Protein AF-A0A5E4AR18-F1 (afdb_monomer)

Solvent-accessible surface area (backbone atoms only — not comparable to full-atom values): 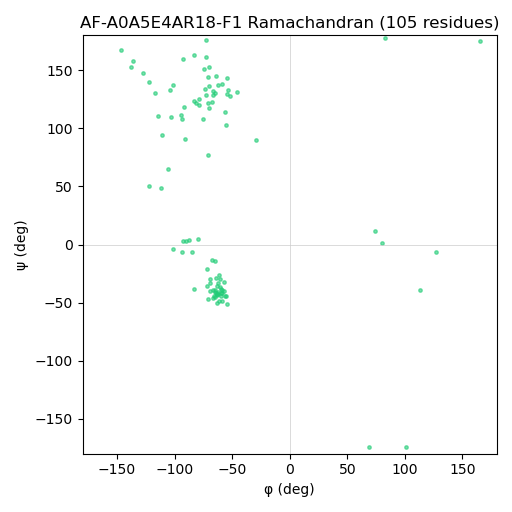7042 Å² total; per-residue (Å²): 123,46,53,69,54,53,53,50,50,51,53,58,75,53,58,90,62,75,87,89,66,94,82,87,86,85,85,92,77,71,57,35,72,52,44,57,80,71,49,58,59,89,82,88,24,46,53,75,61,46,50,25,69,63,18,35,45,37,32,55,38,75,69,28,67,66,44,56,50,49,37,50,73,71,71,47,79,90,76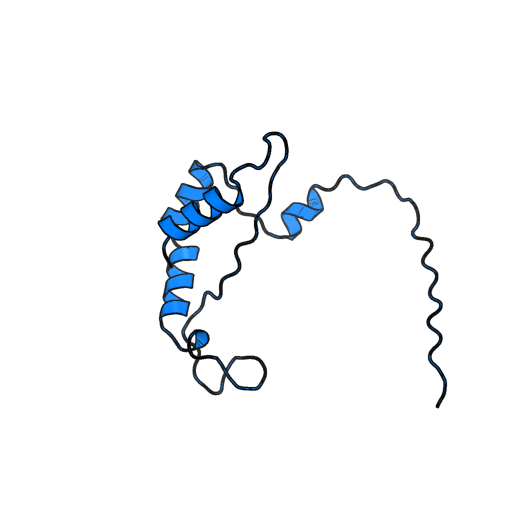,59,75,72,66,58,61,75,67,55,75,78,73,74,88,70,79,79,85,78,78,85,86,78,77,81,81,80,136

InterPro domains:
  IPR006879 Carbohydrate deacetylase YdjC-like [PF04794] (9-73)
  IPR006879 Carbohydrate deacetylase YdjC-like [PTHR31609] (1-84)
  IPR011330 Glycoside hydrolase/deacetylase, beta/alpha-barrel [SSF88713] (8-84)

Mean predicted aligned error: 11.02 Å

Radius of gyration: 20.99 Å; Cα contacts (8 Å, |Δi|>4): 68; chains: 1; bounding box: 48×36×54 Å

Structure (mmCIF, N/CA/C/O backbone):
data_AF-A0A5E4AR18-F1
#
_entry.id   AF-A0A5E4AR18-F1
#
loop_
_atom_site.group_PDB
_atom_site.id
_atom_site.type_symbol
_atom_site.label_atom_id
_atom_site.label_alt_id
_atom_site.label_comp_id
_atom_site.label_asym_id
_atom_site.label_entity_id
_atom_site.label_seq_id
_atom_site.pdbx_PDB_ins_code
_atom_site.Cartn_x
_atom_site.Cartn_y
_atom_site.Cartn_z
_atom_site.occupancy
_atom_site.B_iso_or_equiv
_atom_site.auth_seq_id
_atom_site.auth_comp_id
_atom_site.auth_asym_id
_atom_site.auth_atom_id
_atom_site.pdbx_PDB_model_num
ATOM 1 N N . MET A 1 1 ? 6.069 9.413 -1.176 1.00 83.81 1 MET A N 1
ATOM 2 C CA . MET A 1 1 ? 4.912 9.274 -0.247 1.00 83.81 1 MET A CA 1
ATOM 3 C C . MET A 1 1 ? 5.411 9.311 1.203 1.00 83.81 1 MET A C 1
ATOM 5 O O . MET A 1 1 ? 6.516 8.878 1.441 1.00 83.81 1 MET A O 1
ATOM 9 N N . SER A 1 2 ? 4.679 9.801 2.208 1.00 92.44 2 SER A N 1
ATOM 10 C CA . SER A 1 2 ? 5.168 9.759 3.609 1.00 92.44 2 SER A CA 1
ATOM 11 C C . SER A 1 2 ? 4.082 9.320 4.582 1.00 92.44 2 SER A C 1
ATOM 13 O O . SER A 1 2 ? 2.904 9.479 4.279 1.00 92.44 2 SER A O 1
ATOM 15 N N . ALA A 1 3 ? 4.465 8.815 5.760 1.00 92.06 3 ALA A N 1
ATOM 16 C CA . ALA A 1 3 ? 3.510 8.422 6.801 1.00 92.06 3 ALA A CA 1
ATOM 17 C C . ALA A 1 3 ? 2.576 9.584 7.180 1.00 92.06 3 ALA A C 1
ATOM 19 O O . ALA A 1 3 ? 1.363 9.419 7.211 1.00 92.06 3 ALA A O 1
ATOM 20 N N . HIS A 1 4 ? 3.130 10.790 7.348 1.00 94.06 4 HIS A N 1
ATOM 21 C CA . HIS A 1 4 ? 2.343 11.999 7.598 1.00 94.06 4 HIS A CA 1
ATOM 22 C C . HIS A 1 4 ? 1.333 12.287 6.477 1.00 94.06 4 HIS A C 1
ATOM 24 O O . HIS A 1 4 ? 0.188 12.629 6.753 1.00 94.06 4 HIS A O 1
ATOM 30 N N . ARG A 1 5 ? 1.729 12.109 5.207 1.00 93.69 5 ARG A N 1
ATOM 31 C CA . ARG A 1 5 ? 0.814 12.274 4.069 1.00 93.69 5 ARG A CA 1
ATOM 32 C C . ARG A 1 5 ? -0.286 11.215 4.041 1.00 93.69 5 ARG A C 1
ATOM 34 O O . ARG A 1 5 ? -1.412 11.568 3.722 1.00 93.69 5 ARG A O 1
ATOM 41 N N . VAL A 1 6 ? 0.021 9.961 4.382 1.00 94.12 6 VAL A N 1
ATOM 42 C CA . VAL A 1 6 ? -0.978 8.879 4.460 1.00 94.12 6 VAL A CA 1
ATOM 43 C C . VAL A 1 6 ? -2.015 9.188 5.541 1.00 94.12 6 VAL A C 1
ATOM 45 O O . VAL A 1 6 ? -3.209 9.181 5.262 1.00 94.12 6 VAL A O 1
ATOM 48 N N . LEU A 1 7 ? -1.564 9.538 6.746 1.00 93.75 7 LEU A N 1
ATOM 49 C CA . LEU A 1 7 ? -2.446 9.886 7.863 1.00 93.75 7 LEU A CA 1
ATOM 50 C C . LEU A 1 7 ? -3.276 11.138 7.565 1.00 93.75 7 LEU A C 1
ATOM 52 O O . LEU A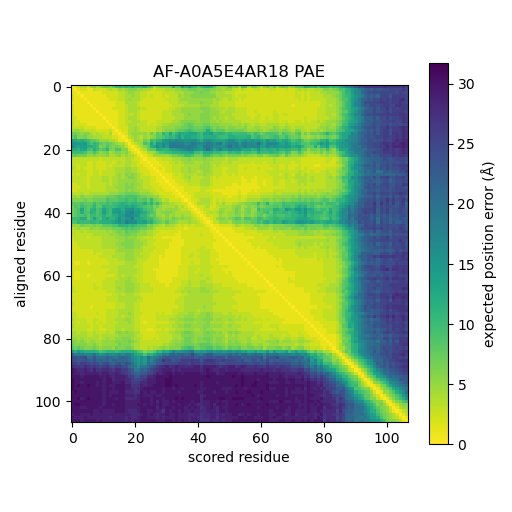 1 7 ? -4.477 11.163 7.813 1.00 93.75 7 LEU A O 1
ATOM 56 N N . GLY A 1 8 ? -2.655 12.160 6.971 1.00 93.75 8 GLY A N 1
ATOM 57 C CA . GLY A 1 8 ? -3.354 13.367 6.543 1.00 93.75 8 GLY A CA 1
ATOM 58 C C . GLY A 1 8 ? -4.416 13.084 5.479 1.00 93.75 8 GLY A C 1
A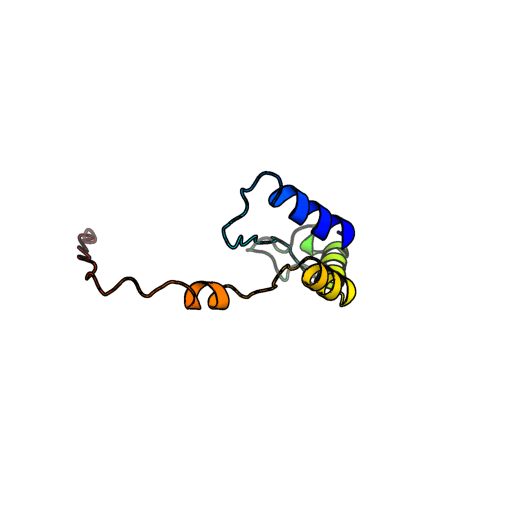TOM 59 O O . GLY A 1 8 ? -5.524 13.604 5.579 1.00 93.75 8 GLY A O 1
ATOM 60 N N . ALA A 1 9 ? -4.111 12.237 4.491 1.00 92.31 9 ALA A N 1
ATOM 61 C CA . ALA A 1 9 ? -5.074 11.828 3.471 1.00 92.31 9 ALA A CA 1
ATOM 62 C C . ALA A 1 9 ? -6.244 11.041 4.077 1.00 92.31 9 ALA A C 1
ATOM 64 O O . ALA A 1 9 ? -7.390 11.320 3.737 1.00 92.31 9 ALA A O 1
ATOM 65 N N . LEU A 1 10 ? -5.974 10.128 5.016 1.00 91.69 10 LEU A N 1
ATOM 66 C CA . LEU A 1 10 ? -7.015 9.397 5.738 1.00 91.69 10 LEU A CA 1
ATOM 67 C C . LEU A 1 10 ? -7.912 10.349 6.539 1.00 91.69 10 LEU A C 1
ATOM 69 O O . LEU A 1 10 ? -9.130 10.299 6.408 1.00 91.69 10 LEU A O 1
ATOM 73 N N . ALA A 1 11 ? -7.322 11.263 7.310 1.00 90.50 11 ALA A N 1
ATOM 74 C CA . ALA A 1 11 ? -8.077 12.246 8.082 1.00 90.50 11 ALA A CA 1
ATOM 75 C C . ALA A 1 11 ? -8.970 13.122 7.187 1.00 90.50 11 ALA A C 1
ATOM 77 O O . ALA A 1 11 ? -10.109 13.401 7.548 1.00 90.50 11 ALA A O 1
ATOM 78 N N . ARG A 1 12 ? -8.478 13.523 6.005 1.00 91.00 12 ARG A N 1
ATOM 79 C CA . ARG A 1 12 ? -9.268 14.282 5.023 1.00 91.00 12 ARG A CA 1
ATOM 80 C C . ARG A 1 12 ? -10.374 13.446 4.392 1.00 91.00 12 ARG A C 1
ATOM 82 O O . ARG A 1 12 ? -11.473 13.952 4.222 1.00 91.00 12 ARG A O 1
ATOM 89 N N . ALA A 1 13 ? -10.108 12.180 4.077 1.00 88.06 13 ALA A N 1
ATOM 90 C CA . ALA A 1 13 ? -11.113 11.277 3.520 1.00 88.06 13 ALA A CA 1
ATOM 91 C C . ALA A 1 13 ? -12.263 10.999 4.503 1.00 88.06 13 ALA A C 1
ATOM 93 O O . ALA A 1 13 ? -13.384 10.743 4.076 1.00 88.06 13 ALA A O 1
ATOM 94 N N . LEU A 1 14 ? -11.987 11.063 5.809 1.00 85.81 14 LEU A N 1
ATOM 95 C CA . LEU A 1 14 ? -12.973 10.850 6.870 1.00 85.81 14 LEU A CA 1
ATOM 96 C C . LEU A 1 14 ? -13.634 12.148 7.368 1.00 85.81 14 LEU A C 1
ATOM 98 O O . LEU A 1 14 ? -14.556 12.099 8.184 1.00 85.81 14 LEU A O 1
ATOM 102 N N . GLU A 1 15 ? -13.181 13.312 6.901 1.00 88.00 15 GLU A N 1
ATOM 103 C CA . GLU A 1 15 ? -13.700 14.607 7.334 1.00 88.00 15 GLU A CA 1
ATOM 104 C C . GLU A 1 15 ? -15.169 14.779 6.916 1.00 88.00 15 GLU A C 1
ATOM 106 O O . GLU A 1 15 ? -15.542 14.565 5.766 1.00 88.00 15 GLU A O 1
ATOM 111 N N . GLY A 1 16 ? -16.022 15.174 7.864 1.00 82.88 16 GLY A N 1
ATOM 112 C CA . GLY A 1 16 ? -17.446 15.406 7.610 1.00 82.88 16 GLY A CA 1
ATOM 113 C C . GLY A 1 16 ? -18.318 14.147 7.582 1.00 82.88 16 GLY A C 1
ATOM 114 O O . GLY A 1 16 ? -19.530 14.270 7.402 1.00 82.88 16 GLY A O 1
ATOM 115 N N . ILE A 1 17 ? -17.753 12.954 7.806 1.00 82.38 17 ILE A N 1
ATOM 116 C CA . ILE A 1 17 ? -18.554 11.734 7.937 1.00 82.38 17 ILE A CA 1
ATOM 117 C C . ILE A 1 17 ? -19.164 11.671 9.352 1.00 82.38 17 ILE A C 1
ATOM 119 O O . ILE A 1 17 ? -18.424 11.764 10.336 1.00 82.38 17 ILE A O 1
ATOM 123 N N . PRO A 1 18 ? -20.499 11.529 9.495 1.00 78.50 18 PRO A N 1
ATOM 124 C CA . PRO A 1 18 ? -21.155 11.505 10.799 1.00 78.50 18 PRO A CA 1
ATOM 125 C C . PRO A 1 18 ? -20.637 10.379 11.698 1.00 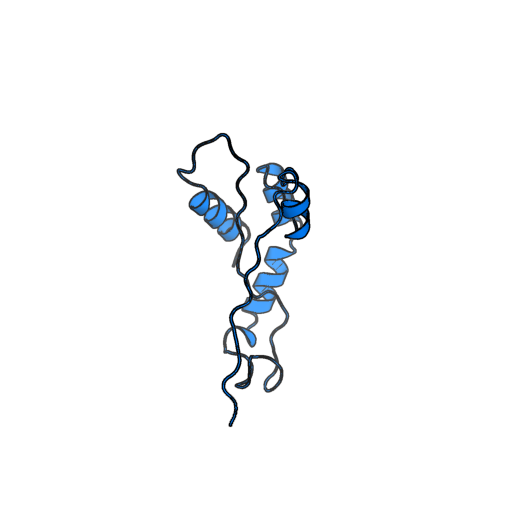78.50 18 PRO A C 1
ATOM 127 O O . PRO A 1 18 ? -20.488 9.234 11.266 1.00 78.50 18 PRO A O 1
ATOM 130 N N . ALA A 1 19 ? -20.431 10.689 12.978 1.00 73.50 19 ALA A N 1
ATOM 131 C CA . ALA A 1 19 ? -20.104 9.684 13.981 1.00 73.50 19 ALA A CA 1
ATOM 132 C C . ALA A 1 19 ? -21.265 8.685 14.156 1.00 73.50 19 ALA A C 1
ATOM 134 O O . ALA A 1 19 ? -22.435 9.063 14.093 1.00 73.50 19 ALA A O 1
ATOM 135 N N . GLY A 1 20 ? -20.943 7.413 14.411 1.00 73.38 20 GLY A N 1
ATOM 136 C CA . GLY A 1 20 ? -21.930 6.381 14.764 1.00 73.38 20 GLY A CA 1
ATOM 137 C C . GLY A 1 20 ? -21.892 5.105 13.922 1.00 73.38 20 GLY A C 1
ATOM 138 O O . GLY A 1 20 ? -22.582 4.152 14.268 1.00 73.38 20 GLY A O 1
ATOM 139 N N . HIS A 1 21 ? -21.075 5.049 12.866 1.00 69.56 21 HIS A N 1
ATOM 140 C CA . HIS A 1 21 ? -20.854 3.835 12.073 1.00 69.56 21 HIS A CA 1
ATOM 141 C C . HIS A 1 21 ? -19.360 3.537 11.944 1.00 69.56 21 HIS A C 1
ATOM 143 O O . HIS A 1 21 ? -18.537 4.451 11.904 1.00 69.56 21 HIS A O 1
ATOM 149 N N . ALA A 1 22 ? -19.011 2.250 11.876 1.00 76.88 22 ALA A N 1
ATOM 150 C CA . ALA A 1 22 ? -17.663 1.840 11.509 1.00 76.88 22 ALA A CA 1
ATOM 151 C C . ALA A 1 22 ? -17.422 2.210 10.040 1.00 76.88 22 ALA A C 1
ATOM 153 O O . ALA A 1 22 ? -18.182 1.797 9.164 1.00 76.88 22 ALA A O 1
ATOM 154 N N . LEU A 1 23 ? -16.386 3.007 9.789 1.00 85.75 23 LEU A N 1
ATOM 155 C CA . LEU A 1 23 ? -15.992 3.430 8.451 1.00 85.75 23 LEU A CA 1
ATOM 156 C C . LEU A 1 23 ? -14.803 2.601 7.992 1.00 85.75 23 LEU A C 1
ATOM 158 O O . LEU A 1 23 ? -13.860 2.371 8.750 1.00 85.75 23 LEU A O 1
ATOM 162 N N . THR A 1 24 ? -14.845 2.186 6.735 1.00 88.94 24 THR A N 1
ATOM 163 C CA . THR A 1 24 ? -13.739 1.501 6.076 1.00 88.94 24 THR A CA 1
ATOM 164 C C . THR A 1 24 ? -13.263 2.373 4.928 1.00 88.94 24 THR A C 1
ATOM 166 O O . THR A 1 24 ? -14.070 2.839 4.127 1.00 88.94 24 THR A O 1
ATOM 169 N N . ALA A 1 25 ? -11.953 2.593 4.856 1.00 90.00 25 ALA A N 1
ATOM 170 C CA . ALA A 1 25 ? -11.302 3.271 3.747 1.00 90.00 25 ALA A CA 1
ATOM 171 C C . ALA A 1 25 ? -10.246 2.341 3.144 1.00 90.00 25 ALA A C 1
ATOM 173 O O . ALA A 1 25 ? -9.527 1.659 3.874 1.00 90.00 25 ALA A O 1
ATOM 174 N N . GLU A 1 26 ? -10.150 2.336 1.818 1.00 92.31 26 GLU A N 1
ATOM 175 C CA . GLU A 1 26 ? -9.121 1.618 1.071 1.00 92.31 26 GLU A CA 1
ATOM 176 C C . GLU A 1 26 ? -8.071 2.611 0.563 1.00 92.31 26 GLU A C 1
ATOM 178 O O . GLU A 1 26 ? -8.402 3.661 0.009 1.00 92.31 26 GLU A O 1
ATOM 183 N N . LEU A 1 27 ? -6.793 2.284 0.761 1.00 91.69 27 LEU A N 1
ATOM 184 C CA . LEU A 1 27 ? -5.674 3.056 0.232 1.00 91.69 27 LEU A CA 1
ATOM 185 C C . LEU A 1 27 ? -5.097 2.337 -0.987 1.00 91.69 27 LEU A C 1
ATOM 187 O O . LEU A 1 27 ? -4.431 1.313 -0.849 1.00 91.69 27 LEU A O 1
ATOM 191 N N . MET A 1 28 ? -5.295 2.916 -2.168 1.00 92.88 28 MET A N 1
ATOM 192 C CA . MET A 1 28 ? -4.681 2.431 -3.402 1.00 92.88 28 MET A CA 1
ATOM 193 C C . MET A 1 28 ? -3.220 2.892 -3.472 1.00 92.88 28 MET A C 1
ATOM 195 O O . MET A 1 28 ? -2.942 4.091 -3.465 1.00 92.88 28 MET A O 1
ATOM 199 N N . ALA A 1 29 ? -2.288 1.943 -3.541 1.00 93.31 29 ALA A N 1
ATOM 200 C CA . ALA A 1 29 ? -0.852 2.187 -3.672 1.00 93.31 29 ALA A CA 1
ATOM 201 C C . ALA A 1 29 ? -0.201 1.083 -4.517 1.00 93.31 29 ALA A C 1
ATOM 203 O O . ALA A 1 29 ? -0.797 0.027 -4.738 1.00 93.31 29 ALA A O 1
ATOM 204 N N . HIS A 1 30 ? 1.042 1.293 -4.949 1.00 93.56 30 HIS A N 1
ATOM 205 C CA . HIS A 1 30 ? 1.781 0.335 -5.773 1.00 93.56 30 HIS A CA 1
ATOM 206 C C . HIS A 1 30 ? 3.109 -0.089 -5.121 1.00 93.56 30 HIS A C 1
ATOM 208 O O . HIS A 1 30 ? 4.146 -0.068 -5.789 1.00 93.56 30 HIS A O 1
ATOM 214 N N . PRO A 1 31 ? 3.134 -0.517 -3.844 1.00 95.38 31 PRO A N 1
ATOM 215 C CA . PRO A 1 31 ? 4.381 -0.822 -3.156 1.00 95.38 31 PRO A CA 1
ATOM 216 C C . PRO A 1 31 ? 5.139 -1.973 -3.826 1.00 95.38 31 PRO A C 1
ATOM 218 O O . PRO A 1 31 ? 4.564 -2.995 -4.204 1.00 95.38 31 PRO A O 1
ATOM 221 N N . GLY A 1 32 ? 6.456 -1.833 -3.953 1.00 95.62 32 GLY A N 1
ATOM 222 C CA . GLY A 1 32 ? 7.312 -2.911 -4.444 1.00 95.62 32 GLY A CA 1
ATOM 223 C C . GLY A 1 32 ? 8.706 -2.447 -4.845 1.00 95.62 32 GLY A C 1
ATOM 224 O O . GLY A 1 32 ? 9.008 -1.261 -4.847 1.00 95.62 32 GLY A O 1
ATOM 225 N N . TYR A 1 33 ? 9.574 -3.387 -5.211 1.00 95.94 33 TYR A N 1
ATOM 226 C CA . TYR A 1 33 ? 10.865 -3.051 -5.818 1.00 95.94 33 TYR A CA 1
ATOM 227 C C . TYR A 1 33 ? 10.677 -2.490 -7.236 1.00 95.94 33 TYR A C 1
ATOM 229 O O . TYR A 1 33 ? 9.693 -2.850 -7.890 1.00 95.94 33 TYR A O 1
ATOM 237 N N . PRO A 1 34 ? 11.593 -1.640 -7.736 1.00 95.81 34 PRO A N 1
ATOM 238 C CA . PRO A 1 34 ? 11.543 -1.177 -9.117 1.00 95.81 34 PRO A CA 1
ATOM 239 C C . PRO A 1 34 ? 11.478 -2.359 -10.088 1.00 95.81 34 PRO A C 1
ATOM 241 O O . PRO A 1 34 ? 12.214 -3.336 -9.946 1.00 95.81 34 PRO A O 1
ATOM 244 N N . SER A 1 35 ? 10.572 -2.276 -11.053 1.00 94.06 35 SER A N 1
ATOM 245 C CA . SER A 1 35 ? 10.440 -3.269 -12.118 1.00 94.06 35 SER A CA 1
ATOM 246 C C . SER A 1 35 ? 11.578 -3.107 -13.125 1.00 94.06 35 SER A C 1
ATOM 248 O O . SER A 1 35 ? 12.084 -2.002 -13.322 1.00 94.06 35 SER A O 1
ATOM 250 N N . VAL A 1 36 ? 11.973 -4.203 -13.772 1.00 92.75 36 VAL A N 1
ATOM 251 C CA . VAL A 1 36 ? 13.021 -4.208 -14.801 1.00 92.75 36 VAL A CA 1
ATOM 252 C C . VAL A 1 36 ? 12.377 -4.587 -16.134 1.00 92.75 36 VAL A C 1
ATOM 254 O O . VAL A 1 36 ? 11.964 -5.739 -16.284 1.00 92.75 36 VAL A O 1
ATOM 257 N N . PRO A 1 37 ? 12.274 -3.659 -17.104 1.00 90.94 37 PRO A N 1
ATOM 258 C CA . PRO A 1 37 ? 11.743 -3.975 -18.426 1.00 90.94 37 PRO A CA 1
ATOM 259 C C . PRO A 1 37 ? 12.492 -5.151 -19.084 1.00 90.94 37 PRO A C 1
ATOM 261 O O . PRO A 1 37 ? 13.711 -5.255 -18.930 1.00 90.94 37 PRO A O 1
ATOM 264 N N . PRO A 1 38 ? 11.801 -6.037 -19.826 1.00 90.25 38 PRO A N 1
ATOM 265 C CA . PRO A 1 38 ? 10.376 -5.982 -20.171 1.00 90.25 38 PRO A CA 1
ATOM 266 C C . PRO A 1 38 ? 9.451 -6.628 -19.122 1.00 90.25 38 PRO A C 1
ATOM 268 O O . PRO A 1 38 ? 8.252 -6.737 -19.356 1.00 90.25 38 PRO A O 1
ATOM 271 N N . ALA A 1 39 ? 9.979 -7.097 -17.987 1.00 85.69 39 ALA A N 1
ATOM 272 C CA . ALA A 1 39 ? 9.186 -7.815 -16.997 1.00 85.69 39 ALA A CA 1
ATOM 273 C C . ALA A 1 39 ? 8.253 -6.875 -16.213 1.00 85.69 39 ALA A C 1
ATOM 275 O O . ALA A 1 39 ? 8.674 -5.841 -15.689 1.00 85.69 39 ALA A O 1
ATOM 276 N N . GLY A 1 40 ? 6.993 -7.290 -16.077 1.00 84.50 40 GLY A N 1
ATOM 277 C CA . GLY A 1 40 ? 5.943 -6.540 -15.389 1.00 84.50 40 GLY A CA 1
ATOM 278 C C . GLY A 1 40 ? 5.002 -5.804 -16.345 1.00 84.50 40 GLY A C 1
ATOM 279 O O . GLY A 1 40 ? 5.072 -5.961 -17.561 1.00 84.50 40 GLY A O 1
ATOM 280 N N . GLY A 1 41 ? 4.098 -5.007 -15.775 1.00 82.00 41 GLY A N 1
ATOM 281 C CA . GLY A 1 41 ? 3.053 -4.314 -16.529 1.00 82.00 41 GLY A CA 1
ATOM 282 C C . GLY A 1 41 ? 1.989 -5.244 -17.120 1.00 82.00 41 GLY A C 1
ATOM 283 O O . GLY A 1 41 ? 1.972 -6.449 -16.871 1.00 82.00 41 GLY A O 1
ATOM 284 N N . CYS A 1 42 ? 1.086 -4.663 -17.908 1.00 84.56 42 CYS A N 1
ATOM 285 C CA . CYS A 1 42 ? -0.072 -5.348 -18.491 1.00 84.56 42 CYS A CA 1
ATOM 286 C C . CYS A 1 42 ? 0.053 -5.473 -20.022 1.00 84.56 42 CYS A C 1
ATOM 288 O O . CYS A 1 42 ? -0.870 -5.118 -20.746 1.00 84.56 42 CYS A O 1
ATOM 290 N N . GLY A 1 43 ? 1.209 -5.937 -20.512 1.00 84.69 43 GLY A N 1
ATOM 291 C CA . GLY A 1 43 ? 1.473 -6.184 -21.941 1.00 84.69 43 GLY A CA 1
ATOM 292 C C . GLY A 1 43 ? 2.522 -5.261 -22.568 1.00 84.69 43 GLY A C 1
ATOM 293 O O . GLY A 1 43 ? 3.377 -5.739 -23.301 1.00 84.69 43 GLY A O 1
ATOM 294 N N . GLU A 1 44 ? 2.532 -3.979 -22.199 1.00 87.69 44 GLU A N 1
ATOM 295 C CA . GLU A 1 44 ? 3.487 -2.976 -22.719 1.00 87.69 44 GLU A CA 1
ATOM 296 C C . GLU A 1 44 ? 4.777 -2.861 -21.882 1.00 87.69 44 GLU A C 1
ATOM 298 O O . GLU A 1 44 ? 5.644 -2.028 -22.143 1.00 87.69 44 GLU A O 1
ATOM 303 N N . GLY A 1 45 ? 4.908 -3.695 -20.847 1.00 90.38 45 GLY A N 1
ATOM 304 C CA . GLY A 1 45 ? 5.929 -3.547 -19.814 1.00 90.38 45 GLY A CA 1
ATOM 305 C C . GLY A 1 45 ? 5.534 -2.546 -18.715 1.00 90.38 45 GLY A C 1
ATOM 306 O O . GLY A 1 45 ? 4.440 -1.973 -18.735 1.00 90.38 45 GLY A O 1
ATOM 307 N N . PRO A 1 46 ? 6.387 -2.376 -17.690 1.00 93.94 46 PRO A N 1
ATOM 308 C CA . PRO A 1 46 ? 6.135 -1.466 -16.575 1.00 93.94 46 PRO A CA 1
ATOM 309 C C . PRO A 1 46 ? 6.234 0.008 -16.998 1.00 93.94 46 PRO A C 1
ATOM 311 O O . PRO A 1 46 ? 7.097 0.383 -17.789 1.00 93.94 46 PRO A O 1
ATOM 314 N N . ASP A 1 47 ? 5.392 0.863 -16.414 1.00 93.81 47 ASP A N 1
ATOM 315 C CA . ASP A 1 47 ? 5.470 2.312 -16.617 1.00 93.81 47 ASP A CA 1
ATOM 316 C C . ASP A 1 47 ? 6.679 2.948 -15.893 1.00 93.81 47 ASP A C 1
ATOM 318 O O . ASP A 1 47 ? 7.432 2.298 -15.155 1.00 93.81 47 ASP A O 1
ATOM 322 N N . ALA A 1 48 ? 6.878 4.256 -16.099 1.00 95.19 48 ALA A N 1
ATOM 323 C CA . ALA A 1 48 ? 7.993 4.992 -15.502 1.00 95.19 48 ALA A CA 1
ATOM 324 C C . ALA A 1 48 ? 7.964 4.964 -13.964 1.00 95.19 48 ALA A C 1
ATOM 326 O O . ALA A 1 48 ? 9.016 4.865 -13.332 1.00 95.19 48 ALA A O 1
ATOM 327 N N . PHE A 1 49 ? 6.773 5.011 -13.356 1.00 94.69 49 PHE A N 1
ATOM 328 C CA . PHE A 1 49 ? 6.629 4.924 -11.905 1.00 94.69 49 PHE A CA 1
ATOM 329 C C . PHE A 1 49 ? 7.037 3.539 -11.393 1.00 94.69 49 PHE A C 1
ATOM 331 O O . PHE A 1 49 ? 7.820 3.431 -10.447 1.00 94.69 49 PHE A O 1
ATOM 338 N N . SER A 1 50 ? 6.575 2.482 -12.058 1.00 94.38 50 SER A N 1
ATOM 339 C CA . SER A 1 50 ? 6.867 1.088 -11.731 1.00 94.38 50 SER A CA 1
ATOM 340 C C . SER A 1 50 ? 8.357 0.768 -11.809 1.00 94.38 50 SER A C 1
ATOM 342 O O . SER A 1 50 ? 8.826 -0.094 -11.066 1.00 94.38 50 SER A O 1
ATOM 344 N N . CYS A 1 51 ? 9.100 1.462 -12.676 1.00 95.56 51 CYS A N 1
ATOM 345 C CA . CYS A 1 51 ? 10.559 1.370 -12.809 1.00 95.56 51 CYS A CA 1
ATOM 346 C C . CYS A 1 51 ? 11.332 2.274 -11.831 1.00 95.56 51 CYS A C 1
ATOM 348 O O . CYS A 1 51 ? 12.562 2.230 -11.788 1.00 95.56 51 CYS A O 1
ATOM 350 N N . SER A 1 52 ? 10.647 3.124 -11.067 1.00 96.56 52 SER A N 1
ATOM 351 C CA . SER A 1 52 ? 11.285 4.123 -10.211 1.00 96.56 52 SER A CA 1
ATOM 352 C C . SER A 1 52 ? 11.512 3.626 -8.782 1.00 96.56 52 SER A C 1
ATOM 354 O O . SER A 1 52 ? 10.829 2.733 -8.275 1.00 96.56 52 SER A O 1
ATOM 356 N N . TRP A 1 53 ? 12.439 4.277 -8.079 1.00 97.31 53 TRP A N 1
ATOM 357 C CA . TRP A 1 53 ? 12.651 4.074 -6.644 1.00 97.31 53 TRP A CA 1
ATOM 358 C C . TRP A 1 53 ? 11.486 4.562 -5.774 1.00 97.31 53 TRP A C 1
ATOM 360 O O . TRP A 1 53 ? 11.405 4.166 -4.609 1.00 97.31 53 TRP A O 1
ATOM 370 N N . GLU A 1 54 ? 10.555 5.348 -6.325 1.00 96.81 54 GLU A N 1
ATOM 371 C CA . GLU A 1 54 ? 9.350 5.774 -5.607 1.00 96.81 54 GLU A CA 1
ATOM 372 C C . GLU A 1 54 ? 8.474 4.576 -5.232 1.00 96.81 54 GLU A C 1
ATOM 374 O O . GLU A 1 54 ? 7.907 4.541 -4.140 1.00 96.81 54 GLU A O 1
ATOM 379 N N . ARG A 1 55 ? 8.462 3.532 -6.065 1.00 96.19 55 ARG A N 1
ATOM 380 C CA . ARG A 1 55 ? 7.769 2.276 -5.772 1.00 96.19 55 ARG A CA 1
ATOM 381 C C . ARG A 1 55 ? 8.298 1.595 -4.498 1.00 96.19 55 ARG A C 1
ATOM 383 O O . ARG A 1 55 ? 7.527 1.130 -3.651 1.00 96.19 55 ARG A O 1
ATOM 390 N N . LEU A 1 56 ? 9.625 1.587 -4.320 1.00 97.81 56 LEU A N 1
ATOM 391 C CA . LEU A 1 56 ? 10.269 1.043 -3.115 1.00 97.81 56 LEU A CA 1
ATOM 392 C C . LEU A 1 56 ? 10.043 1.956 -1.913 1.00 97.81 56 LEU A C 1
ATOM 394 O O . LEU A 1 56 ? 9.902 1.490 -0.780 1.00 97.81 56 LEU A O 1
ATOM 398 N N . HIS A 1 57 ? 10.030 3.261 -2.149 1.00 97.69 57 HIS A N 1
ATOM 399 C CA . HIS A 1 57 ? 9.719 4.235 -1.124 1.00 97.69 57 HIS A CA 1
ATOM 400 C C . HIS A 1 57 ? 8.290 4.050 -0.587 1.00 97.69 57 HIS A C 1
ATOM 402 O O . HIS A 1 57 ? 8.118 4.066 0.634 1.00 97.69 57 HIS A O 1
ATOM 408 N N . GLU A 1 58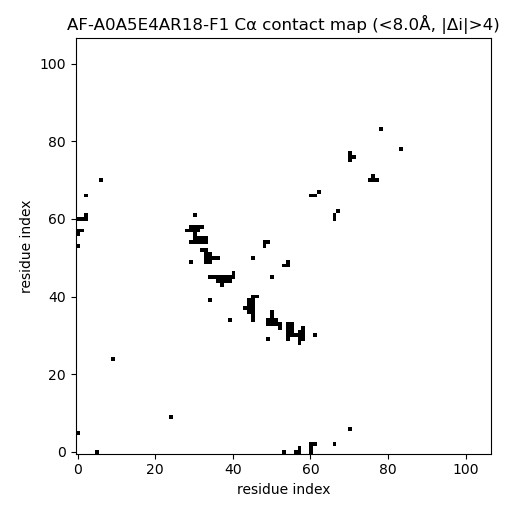 ? 7.299 3.769 -1.443 1.00 97.25 58 GLU A N 1
ATOM 409 C CA . GLU A 1 58 ? 5.948 3.406 -0.998 1.00 97.25 58 GLU A CA 1
ATOM 410 C C . GLU A 1 58 ? 5.947 2.163 -0.113 1.00 97.25 58 GLU A C 1
ATOM 412 O O . GLU A 1 58 ? 5.397 2.208 0.988 1.00 97.25 58 GLU A O 1
ATOM 417 N N . LEU A 1 59 ? 6.626 1.093 -0.543 1.00 97.56 59 LEU A N 1
ATOM 418 C CA . LEU A 1 59 ? 6.751 -0.133 0.249 1.00 97.56 59 LEU A CA 1
ATOM 419 C C . LEU A 1 59 ? 7.308 0.165 1.645 1.00 97.56 59 LEU A C 1
ATOM 421 O O . LEU A 1 59 ? 6.689 -0.196 2.641 1.00 97.56 59 LEU A O 1
ATOM 425 N N . ARG A 1 60 ? 8.434 0.885 1.725 1.00 97.94 60 ARG A N 1
ATOM 426 C CA . ARG A 1 60 ? 9.089 1.216 3.002 1.00 97.94 60 ARG A CA 1
ATOM 427 C C . ARG A 1 60 ? 8.190 2.018 3.938 1.00 97.94 60 ARG A C 1
ATOM 429 O O . ARG A 1 60 ? 8.237 1.798 5.144 1.00 97.94 60 ARG A O 1
ATOM 436 N N . VAL A 1 61 ? 7.406 2.950 3.401 1.00 97.25 61 VAL A N 1
ATOM 437 C CA . VAL A 1 61 ? 6.480 3.773 4.191 1.00 97.25 61 VAL A CA 1
ATOM 438 C C . VAL A 1 61 ? 5.309 2.936 4.696 1.00 97.25 61 VAL A C 1
ATOM 440 O O . VAL A 1 61 ? 4.992 3.012 5.882 1.00 97.25 61 VAL A O 1
ATOM 443 N N . LEU A 1 62 ? 4.695 2.122 3.832 1.00 96.50 62 LEU A N 1
ATOM 444 C CA . LEU A 1 62 ? 3.522 1.313 4.183 1.00 96.50 62 LEU A CA 1
ATOM 445 C C . LEU A 1 62 ? 3.856 0.181 5.159 1.00 96.50 62 LEU A C 1
ATOM 447 O O . LEU A 1 62 ? 3.021 -0.177 5.985 1.00 96.50 62 LEU A O 1
ATOM 451 N N . THR A 1 63 ? 5.082 -0.343 5.121 1.00 96.12 63 THR A N 1
ATOM 452 C CA . THR A 1 63 ? 5.545 -1.372 6.064 1.00 96.12 63 THR A CA 1
ATOM 453 C C . THR A 1 63 ? 6.256 -0.798 7.291 1.00 96.12 63 THR A C 1
ATOM 455 O O . THR A 1 63 ? 6.780 -1.563 8.102 1.00 96.12 63 THR A O 1
ATOM 458 N N . ALA A 1 64 ? 6.334 0.529 7.441 1.00 96.81 64 ALA A N 1
ATOM 459 C CA . ALA A 1 64 ? 7.030 1.143 8.566 1.00 96.81 64 ALA A CA 1
ATOM 460 C C . ALA A 1 64 ? 6.294 0.847 9.890 1.00 96.81 64 ALA A C 1
ATOM 462 O O . ALA A 1 64 ? 5.103 1.155 10.010 1.00 96.81 64 ALA A O 1
ATOM 463 N N . PRO A 1 65 ? 6.986 0.341 10.931 1.00 96.00 65 PRO A N 1
ATOM 464 C CA . PRO A 1 65 ? 6.368 0.104 12.237 1.00 96.00 65 PRO A CA 1
ATOM 465 C C . PRO A 1 65 ? 5.746 1.364 12.846 1.00 96.00 65 PRO A C 1
ATOM 467 O O . PRO A 1 65 ? 4.727 1.287 13.525 1.00 96.00 65 PRO A O 1
ATOM 470 N N . THR A 1 66 ? 6.332 2.530 12.566 1.00 95.25 66 THR A N 1
ATOM 471 C CA . THR A 1 66 ? 5.842 3.831 13.032 1.00 95.25 66 THR A CA 1
ATOM 472 C C . THR A 1 66 ? 4.475 4.180 12.452 1.00 95.25 66 THR A C 1
ATOM 474 O O . THR A 1 66 ? 3.617 4.647 13.193 1.00 95.25 66 THR A O 1
ATOM 477 N N . LEU A 1 67 ? 4.234 3.904 11.165 1.00 95.62 67 LEU A N 1
ATOM 478 C CA . LEU A 1 67 ? 2.924 4.125 10.548 1.00 95.62 67 LEU A CA 1
ATOM 479 C C . LEU A 1 67 ? 1.871 3.204 11.173 1.00 95.62 67 LEU A C 1
ATOM 481 O O . LEU A 1 67 ? 0.795 3.665 11.542 1.00 95.62 67 LEU A O 1
ATOM 485 N N . ARG A 1 68 ? 2.202 1.920 11.355 1.00 95.44 68 ARG A N 1
ATOM 486 C CA . ARG A 1 68 ? 1.306 0.955 12.009 1.00 95.44 68 ARG A CA 1
ATOM 487 C C . ARG A 1 68 ? 0.962 1.367 13.442 1.00 95.44 68 ARG A C 1
ATOM 489 O O . ARG A 1 68 ? -0.197 1.271 13.833 1.00 95.44 68 ARG A O 1
ATOM 496 N N . ALA A 1 69 ? 1.955 1.803 14.216 1.00 95.38 69 ALA A N 1
ATOM 497 C CA . ALA A 1 69 ? 1.748 2.255 15.587 1.00 95.38 69 ALA A CA 1
ATOM 498 C C . ALA A 1 69 ? 0.849 3.495 15.639 1.00 95.38 69 ALA A C 1
ATOM 500 O O . ALA A 1 69 ? -0.079 3.526 16.441 1.00 95.38 69 ALA A O 1
ATOM 501 N N . GLN A 1 70 ? 1.076 4.468 14.752 1.00 96.06 70 GLN A N 1
ATOM 502 C CA . GLN A 1 70 ? 0.271 5.685 14.707 1.00 96.06 70 GLN A CA 1
ATOM 503 C C . GLN A 1 70 ? -1.181 5.399 14.307 1.00 96.06 70 GLN A C 1
ATOM 505 O O . GLN A 1 70 ? -2.092 5.867 14.976 1.00 96.06 70 GLN A O 1
ATOM 510 N N . LEU A 1 71 ? -1.412 4.561 13.290 1.00 94.81 71 LEU A N 1
ATOM 511 C CA . LEU A 1 71 ? -2.768 4.145 12.910 1.00 94.81 71 LEU A CA 1
ATOM 512 C C . LEU A 1 71 ? -3.510 3.500 14.090 1.00 94.81 71 LEU A C 1
ATOM 514 O O . LEU A 1 71 ? -4.657 3.844 14.357 1.00 94.81 71 LEU A O 1
ATOM 518 N N . ALA A 1 72 ? -2.843 2.618 14.841 1.00 94.19 72 ALA A N 1
ATOM 519 C CA . ALA A 1 72 ? -3.435 2.001 16.026 1.00 94.19 72 ALA A CA 1
ATOM 520 C C . ALA A 1 72 ? -3.729 3.020 17.144 1.00 94.19 72 ALA A C 1
ATOM 522 O O . ALA A 1 72 ? -4.768 2.923 17.795 1.00 94.19 72 ALA A O 1
ATOM 523 N N . GLN A 1 73 ? -2.840 3.997 17.360 1.00 94.81 73 GLN A N 1
ATOM 524 C CA . GLN A 1 73 ? -3.052 5.094 18.315 1.00 94.81 73 GLN A CA 1
ATOM 525 C C . GLN A 1 73 ? -4.245 5.974 17.928 1.00 94.81 73 GLN A C 1
ATOM 527 O O . GLN A 1 73 ? -4.995 6.396 18.805 1.00 94.81 73 GLN A O 1
ATOM 532 N N . ASP A 1 74 ? -4.461 6.176 16.629 1.00 91.94 74 ASP A N 1
ATOM 533 C CA . ASP A 1 74 ? -5.578 6.950 16.083 1.00 91.94 74 ASP A CA 1
ATOM 534 C C . ASP A 1 74 ? -6.897 6.142 16.051 1.00 91.94 74 ASP A C 1
ATOM 536 O O . ASP A 1 74 ? -7.909 6.606 15.527 1.00 91.94 74 ASP A O 1
ATOM 540 N N . GLY A 1 75 ? -6.908 4.920 16.599 1.00 91.12 75 GLY A N 1
ATOM 541 C CA . GLY A 1 75 ? -8.079 4.039 16.620 1.00 91.12 75 GLY A CA 1
ATOM 542 C C . GLY A 1 75 ? -8.401 3.395 15.269 1.00 91.12 75 GLY A C 1
ATOM 543 O O . GLY A 1 75 ? -9.462 2.787 15.113 1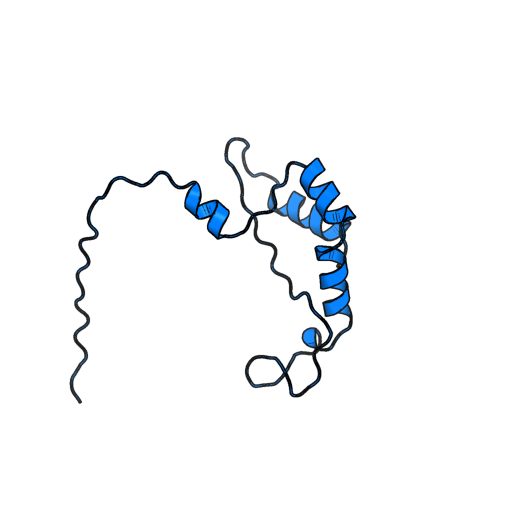.00 91.12 75 GLY A O 1
ATOM 544 N N . VAL A 1 76 ? -7.495 3.496 14.293 1.00 92.12 76 VAL A N 1
ATOM 545 C CA . VAL A 1 76 ? -7.651 2.896 12.968 1.00 92.12 76 VAL A CA 1
ATOM 546 C C . VAL A 1 76 ? -7.255 1.425 13.028 1.00 92.12 76 VAL A C 1
ATOM 548 O O . VAL A 1 76 ? -6.121 1.066 13.352 1.00 92.12 76 VAL A O 1
ATOM 551 N N . GLN A 1 77 ? -8.196 0.556 12.670 1.00 91.50 77 GLN A N 1
ATOM 552 C CA . GLN A 1 77 ? -7.943 -0.873 12.532 1.00 91.50 77 GLN A CA 1
ATOM 553 C C . GLN A 1 77 ? -7.549 -1.196 11.091 1.00 91.50 77 GLN A C 1
ATOM 555 O O . GLN A 1 77 ? -8.334 -1.010 10.165 1.00 91.50 77 GLN A O 1
ATOM 560 N N . LEU A 1 78 ? -6.335 -1.716 10.910 1.00 92.50 78 LEU A N 1
ATOM 561 C CA . LEU A 1 78 ? -5.949 -2.359 9.658 1.00 92.50 78 LEU A CA 1
ATOM 562 C C . LEU A 1 78 ? -6.654 -3.712 9.565 1.00 92.50 78 LEU A C 1
ATOM 564 O O . LEU A 1 78 ? -6.573 -4.510 10.498 1.00 92.50 78 LEU A O 1
ATOM 568 N N . CYS A 1 79 ? -7.328 -3.957 8.448 1.00 90.69 79 CYS A N 1
ATOM 569 C CA . CYS A 1 79 ? -8.066 -5.186 8.192 1.00 90.69 79 CYS A CA 1
ATOM 570 C C . CYS A 1 79 ? -7.849 -5.658 6.753 1.00 90.69 79 CYS A C 1
ATOM 572 O O . CYS A 1 79 ? -7.550 -4.857 5.863 1.00 90.69 79 CYS A O 1
ATOM 574 N N . ALA A 1 80 ? -7.975 -6.966 6.546 1.00 91.31 80 ALA A N 1
ATOM 575 C CA . ALA A 1 80 ? -8.141 -7.555 5.228 1.00 91.31 80 ALA A CA 1
ATOM 576 C C . ALA A 1 80 ? -9.617 -7.487 4.811 1.00 91.31 80 ALA A C 1
ATOM 578 O O . ALA A 1 80 ? -10.508 -7.313 5.644 1.00 91.31 80 ALA A O 1
ATOM 579 N N . LEU A 1 81 ? -9.887 -7.666 3.518 1.00 88.38 81 LEU A N 1
ATOM 580 C CA . LEU A 1 81 ? -11.258 -7.692 3.003 1.00 88.38 81 LEU A CA 1
ATOM 581 C C . LEU A 1 81 ? -12.110 -8.776 3.696 1.00 88.38 81 LEU A C 1
ATOM 583 O O . LEU A 1 81 ? -13.239 -8.50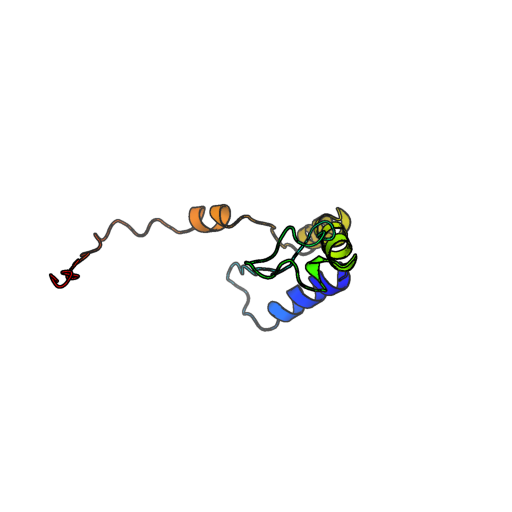4 4.097 1.00 88.38 81 LEU A O 1
ATOM 587 N N . ASP A 1 82 ? -11.531 -9.954 3.946 1.00 89.38 82 ASP A N 1
ATOM 588 C CA . ASP A 1 82 ? -12.200 -11.088 4.605 1.00 89.38 82 ASP A CA 1
ATOM 589 C C . ASP A 1 82 ? -12.678 -10.773 6.043 1.00 89.38 82 ASP A C 1
ATOM 591 O O . ASP A 1 82 ? -13.663 -11.342 6.534 1.00 89.38 82 ASP A O 1
ATOM 595 N N . ASP A 1 83 ? -12.023 -9.825 6.725 1.00 88.06 83 ASP A N 1
ATOM 596 C CA . ASP A 1 83 ? -12.405 -9.387 8.075 1.00 88.06 83 ASP A CA 1
ATOM 597 C C . ASP A 1 83 ? -13.706 -8.560 8.071 1.00 88.06 83 ASP A C 1
ATOM 599 O O . ASP A 1 83 ? -14.368 -8.422 9.109 1.00 88.06 83 ASP A O 1
ATOM 603 N N . LEU A 1 84 ? -14.075 -7.990 6.918 1.00 83.38 84 LEU A N 1
ATOM 604 C CA . LEU A 1 84 ? -15.282 -7.178 6.744 1.00 83.38 84 LEU A CA 1
ATOM 605 C C . LEU A 1 84 ? -16.517 -8.051 6.495 1.00 83.38 84 LEU A C 1
ATOM 607 O O . LEU A 1 84 ? -17.589 -7.772 7.039 1.00 83.38 84 LEU A O 1
ATOM 611 N N . ASP A 1 85 ? -16.368 -9.136 5.734 1.00 73.06 85 ASP A N 1
ATOM 612 C CA . ASP A 1 85 ? -17.472 -10.042 5.389 1.00 73.06 85 ASP A CA 1
ATOM 613 C C . ASP A 1 85 ? -17.973 -10.843 6.594 1.00 73.06 85 ASP A C 1
ATOM 615 O O . ASP A 1 85 ? -19.176 -11.065 6.753 1.00 73.06 85 ASP A O 1
ATOM 619 N N . SER A 1 86 ? -17.069 -11.184 7.512 1.00 60.66 86 SER A N 1
ATOM 620 C CA . SER A 1 86 ? -17.382 -11.915 8.747 1.00 60.66 86 SER A CA 1
ATOM 621 C C . SER A 1 86 ? -18.295 -11.140 9.713 1.00 60.66 86 SER A C 1
ATOM 623 O O . SER A 1 86 ? -18.842 -11.721 10.652 1.00 60.66 86 SER A O 1
ATOM 625 N N . LYS A 1 87 ? -18.469 -9.827 9.501 1.00 56.81 87 LYS A N 1
ATOM 626 C CA . LYS A 1 87 ? -19.284 -8.935 10.344 1.00 56.81 87 LYS A CA 1
ATOM 627 C C . LYS A 1 87 ? -20.656 -8.613 9.756 1.00 56.81 87 LYS A C 1
ATOM 629 O O . LYS A 1 87 ? -21.449 -7.958 10.435 1.00 56.81 87 LYS A O 1
ATOM 634 N N . ARG A 1 88 ? -20.978 -9.069 8.538 1.00 56.94 88 ARG A N 1
ATOM 635 C CA . ARG A 1 88 ? -22.351 -8.959 8.028 1.00 56.94 88 ARG A CA 1
ATOM 636 C C . ARG A 1 88 ? -23.226 -9.938 8.814 1.00 56.94 88 ARG A C 1
ATOM 638 O O . ARG A 1 88 ? -22.937 -11.137 8.797 1.00 56.94 88 ARG A O 1
ATOM 645 N N . PRO A 1 89 ? -24.296 -9.487 9.498 1.00 53.53 89 PRO A N 1
ATOM 646 C CA . PRO A 1 89 ? -25.315 -10.411 9.970 1.00 53.53 89 PRO A CA 1
ATOM 647 C C . PRO A 1 89 ? -25.735 -11.249 8.766 1.00 53.53 89 PRO A C 1
ATOM 649 O O . PRO A 1 89 ? -26.025 -10.684 7.711 1.00 53.53 89 PRO A O 1
ATOM 652 N N . ARG A 1 90 ? -25.721 -12.581 8.891 1.00 48.25 90 ARG A N 1
ATOM 653 C CA . ARG A 1 90 ? -26.333 -13.443 7.880 1.00 48.25 90 ARG A CA 1
ATOM 654 C C . ARG A 1 90 ? -27.774 -12.979 7.729 1.00 48.25 90 ARG A C 1
ATOM 656 O O . ARG A 1 90 ? -28.602 -13.268 8.590 1.00 48.25 90 ARG A O 1
ATOM 663 N N . GLU A 1 91 ? -28.057 -12.249 6.661 1.00 52.03 91 GLU A N 1
ATOM 664 C CA . GLU A 1 91 ? -29.418 -11.986 6.243 1.00 52.03 91 GLU A CA 1
ATOM 665 C C . GLU A 1 91 ? -30.049 -13.366 6.056 1.00 52.03 91 GLU A C 1
ATOM 667 O O . GLU A 1 91 ? -29.542 -14.200 5.296 1.00 52.03 91 GLU A O 1
ATOM 672 N N . SER A 1 92 ? -31.034 -13.685 6.903 1.00 48.72 92 SER A N 1
ATOM 673 C CA . SER A 1 92 ? -31.620 -15.017 6.940 1.00 48.72 92 SER A CA 1
ATOM 674 C C . SER A 1 92 ? -32.081 -15.364 5.534 1.00 48.72 92 SER A C 1
ATOM 676 O O . SER A 1 92 ? -32.774 -14.567 4.911 1.00 48.72 92 SER A O 1
ATOM 678 N N . SER A 1 93 ? -31.677 -16.537 5.061 1.00 53.66 93 SER A N 1
ATOM 679 C CA . SER A 1 93 ? -31.992 -17.128 3.764 1.00 53.66 93 SER A CA 1
ATOM 680 C C . SER A 1 93 ? -33.346 -16.708 3.168 1.00 53.66 93 SER A C 1
ATOM 682 O O . SER A 1 93 ? -34.348 -17.407 3.329 1.00 53.66 93 SER A O 1
ATOM 684 N N . ALA A 1 94 ? -33.367 -15.626 2.396 1.00 51.66 94 ALA A N 1
ATOM 685 C CA . ALA A 1 94 ? -34.325 -15.459 1.320 1.00 51.66 94 ALA A CA 1
ATOM 686 C C . ALA A 1 94 ? -33.622 -15.961 0.058 1.00 51.66 94 ALA A C 1
ATOM 688 O O . ALA A 1 94 ? -32.613 -15.410 -0.376 1.00 51.66 94 ALA A O 1
ATOM 689 N N . ARG A 1 95 ? -34.102 -17.092 -0.467 1.00 45.50 95 ARG A N 1
ATOM 690 C CA . ARG A 1 95 ? -33.604 -17.716 -1.700 1.00 45.50 95 ARG A CA 1
ATOM 691 C C . ARG A 1 95 ? -33.445 -16.654 -2.801 1.00 45.50 95 ARG A C 1
ATOM 693 O O . ARG A 1 95 ? -34.421 -15.948 -3.056 1.00 45.50 95 ARG A O 1
ATOM 700 N N . PRO A 1 96 ? -32.308 -16.574 -3.514 1.00 42.84 96 PRO A N 1
ATOM 701 C CA . PRO A 1 96 ? -32.278 -15.809 -4.744 1.00 42.84 96 PRO A CA 1
ATOM 702 C C . PRO A 1 96 ? -33.118 -16.569 -5.771 1.00 42.84 96 PRO A C 1
ATOM 704 O O . PRO A 1 96 ? -32.807 -17.709 -6.123 1.00 42.84 96 PRO A O 1
ATOM 707 N N . LEU A 1 97 ? -34.202 -15.950 -6.241 1.00 48.84 97 LEU A N 1
ATOM 708 C CA . LEU A 1 97 ? -34.875 -16.364 -7.468 1.00 48.84 97 LEU A CA 1
ATOM 709 C C . LEU A 1 97 ? -33.949 -15.980 -8.631 1.00 48.84 97 LEU A C 1
ATOM 711 O O . LEU A 1 97 ? -34.108 -14.942 -9.268 1.00 48.84 97 LEU A O 1
ATOM 715 N N . TRP A 1 98 ? -32.898 -16.769 -8.836 1.00 44.56 98 TRP A N 1
ATOM 716 C CA . TRP A 1 98 ? -32.009 -16.595 -9.973 1.00 44.56 98 TRP A CA 1
ATOM 717 C C . TRP A 1 98 ? -32.746 -17.136 -11.202 1.00 44.56 98 TRP A C 1
ATOM 719 O O . TRP A 1 98 ? -32.949 -18.342 -11.318 1.00 44.56 98 TRP A O 1
ATOM 729 N N . ASN A 1 99 ? -33.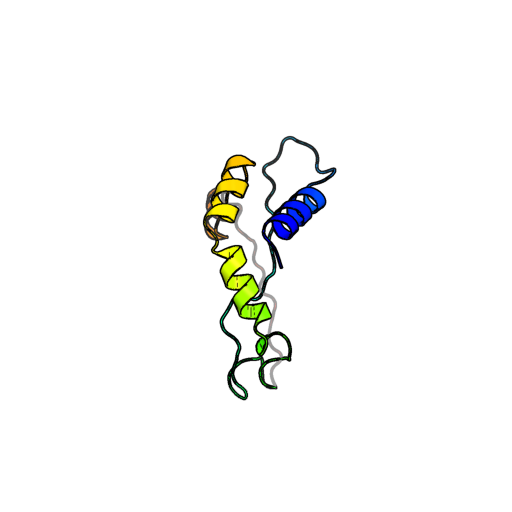190 -16.245 -12.089 1.00 56.62 99 ASN A N 1
ATOM 730 C CA . ASN A 1 99 ? -33.656 -16.599 -13.428 1.00 56.62 99 ASN A CA 1
ATOM 731 C C . ASN A 1 99 ? -32.470 -16.472 -14.395 1.00 56.62 99 ASN A C 1
ATOM 733 O O . ASN A 1 99 ? -32.083 -15.344 -14.709 1.00 56.62 99 ASN A O 1
ATOM 737 N N . PRO A 1 100 ? -31.889 -17.571 -14.905 1.00 45.03 100 PRO A N 1
ATOM 738 C CA . PRO A 1 100 ? -30.915 -17.497 -15.975 1.00 45.03 100 PRO A CA 1
ATOM 739 C C . PRO A 1 100 ? -31.667 -17.608 -17.306 1.00 45.03 100 PRO A C 1
ATOM 741 O O . PRO A 1 100 ? -31.884 -18.704 -17.810 1.00 45.03 100 PRO A O 1
ATOM 744 N N . SER A 1 101 ? -32.084 -16.484 -17.893 1.00 51.06 101 SER A N 1
ATOM 745 C CA . SER A 1 101 ? -32.450 -16.461 -19.317 1.00 51.06 101 SER A CA 1
ATOM 746 C C . SER A 1 101 ? -31.358 -15.760 -20.118 1.00 51.06 101 SER A C 1
ATOM 748 O O . SER A 1 101 ? -31.562 -14.694 -20.694 1.00 51.06 101 SER A O 1
ATOM 750 N N . TRP A 1 102 ? -30.177 -16.364 -20.142 1.00 48.16 102 TRP A N 1
ATOM 751 C CA . TRP A 1 102 ? -29.225 -16.150 -21.225 1.00 48.16 102 TRP A CA 1
ATOM 752 C C . TRP A 1 102 ? -29.138 -17.445 -22.016 1.00 48.16 102 TRP A C 1
ATOM 754 O O . TRP A 1 102 ? -28.409 -18.368 -21.667 1.00 48.16 102 TRP A O 1
ATOM 764 N N . SER A 1 103 ? -29.943 -17.511 -23.070 1.00 54.62 103 SER A N 1
ATOM 765 C CA . SER A 1 103 ? -29.782 -18.500 -24.128 1.00 54.62 103 SER A CA 1
ATOM 766 C C . SER A 1 103 ? -28.718 -17.966 -25.092 1.00 54.62 103 SER A C 1
ATOM 768 O O . SER A 1 103 ? -28.897 -16.856 -25.598 1.00 54.62 103 SER A O 1
ATOM 770 N N . PRO A 1 104 ? -27.620 -18.689 -25.367 1.00 49.56 104 PRO A N 1
ATOM 771 C CA . PRO A 1 104 ? -26.718 -18.308 -26.445 1.00 49.56 104 PRO A CA 1
ATOM 772 C C . PRO A 1 104 ? -27.409 -18.538 -27.797 1.00 49.56 104 PRO A C 1
ATOM 774 O O . PRO A 1 104 ? -28.062 -19.563 -28.001 1.00 49.56 104 PRO A O 1
ATOM 777 N N . SER A 1 105 ? -27.270 -17.587 -28.720 1.00 52.41 105 SER A N 1
ATOM 778 C CA . SER A 1 105 ? -27.700 -17.756 -30.112 1.00 52.41 105 SER A CA 1
ATOM 779 C C . SER A 1 105 ? -26.838 -18.828 -30.796 1.00 52.41 105 SER A C 1
ATOM 781 O O . SER A 1 105 ? -25.613 -18.768 -30.661 1.00 52.41 105 SER A O 1
ATOM 783 N N . PRO A 1 106 ? -27.426 -19.804 -31.512 1.00 61.19 106 PRO A N 1
ATOM 784 C CA . PRO A 1 106 ? -26.653 -20.746 -32.317 1.00 61.19 106 PRO A CA 1
ATOM 785 C C . PRO A 1 106 ? -26.086 -20.066 -33.584 1.00 61.19 106 PRO A C 1
ATOM 787 O O . PRO A 1 106 ? -26.558 -18.982 -33.938 1.00 61.19 106 PRO A O 1
ATOM 790 N N . PRO A 1 107 ? -25.055 -20.675 -34.209 1.00 60.91 107 PRO A N 1
ATOM 791 C CA . PRO A 1 107 ? -24.242 -20.072 -35.272 1.00 60.91 107 PRO A CA 1
ATOM 792 C C . PRO A 1 107 ? -24.996 -19.781 -36.573 1.00 60.91 107 PRO A C 1
ATOM 794 O O . PRO A 1 107 ? -25.963 -20.515 -36.885 1.00 60.91 107 PRO A O 1
#

Foldseek 3Di:
DALVVVVVVVCVVCPPPDPDDDDDDDDDAQADDADDPPPDDDPNRDDPCSNDCVNPVVNCRVPPVVSVVVCVVVVHDDDDPVVVVVPDDPPPDPDPPDDPPDDDDDD

Organism: Marmota monax (NCBI:txid9995)

Sequence (107 aa):
MSAHRVLGALARALEGIPAGHALTAELMAHPGYPSVPPAGGCGEGPDAFSCSWERLHELRVLTAPTLRAQLAQDGVQLCALDDLDSKRPRESSARPLWNPSWSPSPP

Secondary structure (DSSP, 8-state):
--HHHHHHHHHHHTTTPPTTS----------SSPP-TTSSSSSS---TTTTSHHHHHHHHHHT-HHHHHHHHHTTPPP--HHHHHTTS--------------PPPP-

pLDDT: mean 82.94, std 16.86, range [42.84, 97.94]